Protein AF-A0A0B1SC19-F1 (afdb_monomer)

Mean predicted aligned error: 11.58 Å

Radius of gyration: 17.7 Å; Cα contacts (8 Å, |Δi|>4): 194; chains: 1; bounding box: 35×40×44 Å

InterPro domains:
  IPR008166 Glycosyltran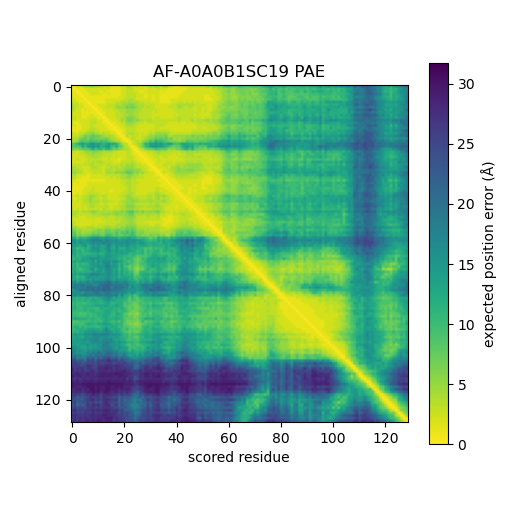sferase family 92 [PF01697] (68-114)

Structure (mmCIF, N/CA/C/O backbone):
data_AF-A0A0B1SC19-F1
#
_entry.id   AF-A0A0B1SC19-F1
#
loop_
_atom_site.group_PDB
_atom_site.id
_atom_site.type_symbol
_atom_site.label_atom_id
_atom_site.label_alt_id
_atom_site.label_comp_id
_atom_site.label_asym_id
_atom_site.label_entity_id
_atom_site.label_seq_id
_atom_site.pdbx_PDB_ins_code
_atom_site.Cartn_x
_atom_site.Cartn_y
_atom_site.Cartn_z
_atom_site.occupancy
_atom_site.B_iso_or_equiv
_atom_site.auth_seq_id
_atom_site.auth_comp_id
_atom_site.auth_asym_id
_atom_site.auth_atom_id
_atom_site.pdbx_PDB_model_num
ATOM 1 N N . MET A 1 1 ? -7.913 -0.511 -13.516 1.00 88.88 1 MET A N 1
ATOM 2 C CA . MET A 1 1 ? -6.787 -0.784 -12.599 1.00 88.88 1 MET A CA 1
ATOM 3 C C . MET A 1 1 ? -5.860 -1.775 -13.267 1.00 88.88 1 MET A C 1
ATOM 5 O O . MET A 1 1 ? -6.342 -2.759 -13.823 1.00 88.88 1 MET A O 1
ATOM 9 N N . PHE A 1 2 ? -4.560 -1.514 -13.226 1.00 93.38 2 PHE A N 1
ATOM 10 C CA . PHE A 1 2 ? -3.542 -2.332 -13.873 1.00 93.38 2 PHE A CA 1
ATOM 11 C C . PHE A 1 2 ? -2.406 -2.620 -12.898 1.00 93.38 2 PHE A C 1
ATOM 13 O O . PHE A 1 2 ? -1.893 -1.709 -12.251 1.00 93.38 2 PHE A O 1
ATOM 20 N N . CYS A 1 3 ? -2.009 -3.885 -12.810 1.00 94.06 3 CYS A N 1
ATOM 21 C CA . CYS A 1 3 ? -0.828 -4.312 -12.076 1.00 94.06 3 CYS A CA 1
ATOM 22 C C . CYS A 1 3 ? 0.410 -4.094 -12.952 1.00 94.06 3 CYS A C 1
ATOM 24 O O . CYS A 1 3 ? 0.487 -4.591 -14.082 1.00 94.06 3 CYS A O 1
ATOM 26 N N . ARG A 1 4 ? 1.387 -3.366 -12.415 1.00 94.88 4 ARG A N 1
ATOM 27 C CA . ARG A 1 4 ? 2.685 -3.090 -13.038 1.00 94.88 4 ARG A CA 1
ATOM 28 C C . ARG A 1 4 ? 3.748 -3.870 -12.279 1.00 94.88 4 ARG A C 1
ATOM 30 O O . ARG A 1 4 ? 3.801 -3.808 -11.053 1.00 94.88 4 ARG A O 1
ATOM 37 N N . TYR A 1 5 ? 4.575 -4.615 -12.999 1.00 95.25 5 TYR A N 1
ATOM 38 C CA . TYR A 1 5 ? 5.614 -5.464 -12.414 1.00 95.25 5 TYR A CA 1
ATOM 39 C C . TYR A 1 5 ? 6.976 -4.909 -12.775 1.00 95.25 5 TYR A C 1
ATOM 41 O O . TYR A 1 5 ? 7.204 -4.570 -13.933 1.00 95.25 5 TYR A O 1
ATOM 49 N N . ILE A 1 6 ? 7.869 -4.829 -11.799 1.00 95.56 6 ILE A N 1
ATOM 50 C CA . ILE A 1 6 ? 9.154 -4.152 -11.936 1.00 95.56 6 ILE A CA 1
ATOM 51 C C . ILE A 1 6 ? 10.259 -5.089 -11.435 1.00 95.56 6 ILE A C 1
ATOM 53 O O . ILE A 1 6 ? 10.106 -5.759 -10.407 1.00 95.56 6 ILE A O 1
ATOM 57 N N . ASP A 1 7 ? 11.352 -5.169 -12.188 1.00 94.31 7 ASP A N 1
ATOM 58 C CA . ASP A 1 7 ? 12.518 -5.986 -11.847 1.00 94.31 7 ASP A CA 1
ATOM 59 C C . ASP A 1 7 ? 13.459 -5.286 -10.845 1.00 94.31 7 ASP A C 1
ATOM 61 O O . ASP A 1 7 ? 13.234 -4.156 -10.410 1.00 94.31 7 ASP A O 1
ATOM 65 N N . GLU A 1 8 ? 14.548 -5.956 -10.466 1.00 94.00 8 GLU A N 1
ATOM 66 C CA . GLU A 1 8 ? 15.568 -5.401 -9.557 1.00 94.00 8 GLU A CA 1
ATOM 67 C C . GLU A 1 8 ? 16.259 -4.145 -10.105 1.00 94.00 8 GLU A C 1
ATOM 69 O O . GLU A 1 8 ? 16.751 -3.313 -9.341 1.00 94.00 8 GLU A O 1
ATOM 74 N N . LYS A 1 9 ? 16.277 -3.979 -11.431 1.00 94.69 9 LYS A N 1
ATOM 75 C CA . LYS A 1 9 ? 16.878 -2.837 -12.127 1.00 94.69 9 LYS A CA 1
ATOM 76 C C . LYS A 1 9 ? 15.884 -1.688 -12.309 1.00 94.69 9 LYS A C 1
ATOM 78 O O . LYS A 1 9 ? 16.181 -0.753 -13.048 1.00 94.69 9 LYS A O 1
ATOM 83 N N . HIS A 1 10 ? 14.734 -1.744 -11.631 1.00 90.94 10 HIS A N 1
ATOM 84 C CA . HIS A 1 10 ? 13.652 -0.763 -11.723 1.00 90.94 10 HIS A CA 1
ATOM 85 C C . HIS A 1 10 ? 13.074 -0.626 -13.140 1.00 90.94 10 HIS A C 1
ATOM 87 O O . HIS A 1 10 ? 12.552 0.425 -13.512 1.00 90.94 10 HIS A O 1
ATOM 93 N N . LYS A 1 11 ? 13.141 -1.697 -13.938 1.00 94.00 11 LYS A N 1
ATOM 94 C CA . LYS A 1 11 ? 12.562 -1.751 -15.278 1.00 94.00 11 LYS A CA 1
ATOM 95 C C . LYS A 1 11 ? 11.248 -2.520 -15.257 1.00 94.00 11 LYS A C 1
ATOM 97 O O . LYS A 1 11 ? 11.130 -3.572 -14.629 1.00 94.00 11 LYS A O 1
ATOM 102 N N . GLU A 1 12 ? 10.260 -2.011 -15.985 1.00 93.19 12 GLU A N 1
ATOM 103 C CA . GLU A 1 12 ? 8.988 -2.707 -16.141 1.00 93.19 12 GLU A CA 1
ATOM 104 C C . GLU A 1 12 ? 9.131 -4.023 -16.910 1.00 93.19 12 GLU A C 1
ATOM 106 O O . GLU A 1 12 ? 9.789 -4.120 -17.952 1.00 93.19 12 GLU A O 1
ATOM 111 N N . ILE A 1 13 ? 8.466 -5.045 -16.383 1.00 93.94 13 ILE A N 1
ATOM 112 C CA . ILE A 1 13 ? 8.442 -6.393 -16.929 1.00 93.94 13 ILE A CA 1
ATOM 113 C C . ILE A 1 13 ? 7.189 -6.539 -17.789 1.00 93.94 13 ILE A C 1
ATOM 115 O O . ILE A 1 13 ? 6.111 -6.882 -17.303 1.00 93.94 13 ILE A O 1
ATOM 119 N N . GLY A 1 14 ? 7.352 -6.350 -19.097 1.00 91.75 14 GLY A N 1
ATOM 120 C CA . GLY A 1 14 ? 6.275 -6.511 -20.076 1.00 91.75 14 GLY A CA 1
ATOM 121 C C . GLY A 1 14 ? 5.131 -5.500 -19.904 1.00 91.75 14 GLY A C 1
ATOM 122 O O . GLY A 1 14 ? 5.297 -4.501 -19.210 1.00 91.75 14 GLY A O 1
ATOM 123 N N . PRO A 1 15 ? 3.976 -5.738 -20.551 1.00 94.06 15 PRO A N 1
ATOM 124 C CA . PRO A 1 15 ? 2.873 -4.786 -20.530 1.00 94.06 15 PRO A CA 1
ATOM 125 C C . PRO A 1 15 ? 2.118 -4.782 -19.183 1.00 94.06 15 PRO A C 1
ATOM 127 O O . PRO A 1 15 ? 2.126 -5.799 -18.472 1.00 94.06 15 PRO A O 1
ATOM 130 N N . PRO A 1 16 ? 1.425 -3.672 -18.858 1.00 94.12 16 PRO A N 1
ATOM 131 C CA . PRO A 1 16 ? 0.482 -3.586 -17.743 1.00 94.12 16 PRO A CA 1
ATOM 132 C C . PRO A 1 16 ? -0.579 -4.691 -17.802 1.00 94.12 16 PRO A C 1
ATOM 134 O O . PRO A 1 16 ? -1.163 -4.942 -18.857 1.00 94.12 16 PRO A O 1
ATOM 137 N N . VAL A 1 17 ? -0.863 -5.335 -16.667 1.00 94.12 17 VAL A N 1
ATOM 138 C CA . VAL A 1 17 ? -1.839 -6.437 -16.597 1.00 94.12 17 VAL A CA 1
ATOM 139 C C . VAL A 1 17 ? -3.156 -5.923 -16.014 1.00 94.12 17 VAL A C 1
ATOM 141 O O . VAL A 1 17 ? -3.134 -5.386 -14.904 1.00 94.12 17 VAL A O 1
ATOM 144 N N . PRO A 1 18 ? -4.301 -6.070 -16.705 1.00 93.19 18 PRO A N 1
ATOM 145 C CA . PRO A 1 18 ? -5.587 -5.654 -16.158 1.00 93.19 18 PRO A CA 1
ATOM 146 C C . PRO A 1 18 ? -5.923 -6.470 -14.905 1.00 93.19 18 PRO A C 1
ATOM 148 O O . PRO A 1 18 ? -5.704 -7.680 -14.860 1.00 93.19 18 PRO A O 1
ATOM 151 N N . SER A 1 19 ? -6.456 -5.801 -13.886 1.00 89.81 19 SER A N 1
ATOM 152 C CA . SER A 1 19 ? -6.847 -6.423 -12.620 1.00 89.81 19 SER A CA 1
ATOM 153 C C . SER A 1 19 ? -8.265 -6.031 -12.224 1.00 89.81 19 SER A C 1
ATOM 155 O O . SER A 1 19 ? -8.793 -5.003 -12.657 1.00 89.81 19 SER A O 1
ATOM 157 N N . VAL A 1 20 ? -8.872 -6.872 -11.390 1.00 84.56 20 VAL A N 1
ATOM 158 C CA . VAL A 1 20 ? -10.202 -6.671 -10.824 1.00 84.56 20 VAL A CA 1
ATOM 159 C C . VAL A 1 20 ? -10.059 -6.037 -9.444 1.00 84.56 20 VAL A C 1
ATOM 161 O O . VAL A 1 20 ? -9.248 -6.479 -8.626 1.00 84.56 20 VAL A O 1
ATOM 164 N N . MET A 1 21 ? -10.857 -4.998 -9.199 1.00 79.38 21 MET A N 1
ATOM 165 C CA . MET A 1 21 ? -11.021 -4.411 -7.874 1.00 79.38 21 MET A CA 1
ATOM 166 C C . MET A 1 21 ? -12.270 -5.010 -7.228 1.00 79.38 21 MET A C 1
ATOM 168 O O . MET A 1 21 ? -13.371 -4.728 -7.697 1.00 79.38 21 MET A O 1
ATOM 172 N N . PHE A 1 22 ? -12.108 -5.841 -6.199 1.00 71.69 22 PHE A N 1
ATOM 173 C CA . PHE A 1 22 ? -13.233 -6.416 -5.454 1.00 71.69 22 PHE A CA 1
ATOM 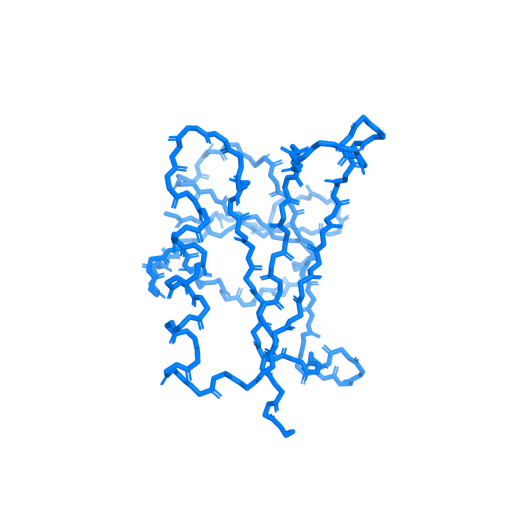174 C C . PHE A 1 22 ? -12.766 -7.127 -4.175 1.00 71.69 22 PHE A C 1
ATOM 176 O O . PHE A 1 22 ? -11.906 -7.985 -4.307 1.00 71.69 22 PHE A O 1
ATOM 183 N N . PRO A 1 23 ? -13.361 -6.905 -2.987 1.00 65.56 23 PRO A N 1
ATOM 184 C CA . PRO A 1 23 ? -14.300 -5.832 -2.657 1.00 65.56 23 PRO A CA 1
ATOM 185 C C . PRO A 1 23 ? -13.628 -4.459 -2.798 1.00 65.56 23 PRO A C 1
ATOM 187 O O . PRO A 1 23 ? -12.410 -4.376 -2.969 1.00 65.56 23 PRO A O 1
ATOM 190 N N . GLU A 1 24 ? -14.425 -3.392 -2.829 1.00 68.94 24 GLU A N 1
ATOM 191 C CA . GLU A 1 24 ? -13.969 -2.010 -3.035 1.00 68.94 24 GLU A CA 1
ATOM 192 C C . GLU A 1 24 ? -12.660 -1.731 -2.264 1.00 68.94 24 GLU A C 1
ATOM 194 O O . GLU A 1 24 ? -12.563 -2.000 -1.071 1.00 68.94 24 GLU A O 1
ATOM 199 N N . ALA A 1 25 ? -11.636 -1.236 -2.973 1.00 71.12 25 ALA A N 1
ATOM 200 C CA . ALA A 1 25 ? -10.260 -1.007 -2.498 1.00 71.12 25 ALA A CA 1
ATOM 201 C C . ALA A 1 25 ? -9.293 -2.214 -2.388 1.00 71.12 25 ALA A C 1
ATOM 203 O O . ALA A 1 25 ? -8.133 -2.003 -2.030 1.00 71.12 25 ALA A O 1
ATOM 204 N N . ILE A 1 26 ? -9.674 -3.438 -2.780 1.00 75.62 26 ILE A N 1
ATOM 205 C CA . ILE A 1 26 ? -8.737 -4.578 -2.910 1.00 75.62 26 ILE A CA 1
ATOM 206 C C . ILE A 1 26 ? -8.466 -4.882 -4.384 1.00 75.62 26 ILE A C 1
ATOM 208 O O . ILE A 1 26 ? -9.395 -5.017 -5.173 1.00 75.62 26 ILE A O 1
ATOM 212 N N . ILE A 1 27 ? -7.189 -5.007 -4.761 1.00 84.50 27 ILE A N 1
ATOM 213 C CA . ILE A 1 27 ? -6.753 -5.248 -6.145 1.00 84.50 27 ILE A CA 1
ATOM 214 C C . ILE A 1 27 ? -5.973 -6.555 -6.203 1.00 84.50 27 ILE A C 1
ATOM 216 O O . ILE A 1 27 ? -4.944 -6.708 -5.543 1.00 84.50 27 ILE A O 1
ATOM 220 N N . TYR A 1 28 ? -6.455 -7.495 -7.012 1.00 84.75 28 TYR A N 1
ATOM 221 C CA . TYR A 1 28 ? -5.858 -8.822 -7.121 1.00 84.75 28 TYR A CA 1
ATOM 222 C C . TYR A 1 28 ? -4.838 -8.860 -8.258 1.00 84.75 28 TYR A C 1
ATOM 224 O O . TYR A 1 28 ? -5.190 -8.898 -9.439 1.00 84.75 28 TYR A O 1
ATOM 232 N N . CYS A 1 29 ? -3.558 -8.870 -7.897 1.00 88.19 29 CYS A N 1
ATOM 233 C CA . CYS A 1 29 ? -2.451 -9.061 -8.829 1.00 88.19 29 CYS A CA 1
ATOM 234 C C . CYS A 1 29 ? -1.878 -10.475 -8.684 1.00 88.19 29 CYS A C 1
ATOM 236 O O . CYS A 1 29 ? -1.528 -10.904 -7.584 1.00 88.19 29 CYS A O 1
ATOM 238 N N . CYS A 1 30 ? -1.726 -11.203 -9.790 1.00 87.75 30 CYS A N 1
ATOM 239 C CA . CYS A 1 30 ? -1.053 -12.500 -9.765 1.00 87.75 30 CYS A CA 1
ATOM 240 C C . CYS A 1 30 ? 0.445 -12.338 -9.458 1.00 87.75 30 CYS A C 1
ATOM 242 O O . CYS A 1 30 ? 1.061 -11.327 -9.799 1.00 87.75 30 CYS A O 1
ATOM 244 N N . SER A 1 31 ? 1.059 -13.358 -8.858 1.00 85.56 31 SER A N 1
ATOM 245 C CA . SER A 1 31 ? 2.518 -13.404 -8.719 1.00 85.56 31 SER A CA 1
ATOM 246 C C . SER A 1 31 ? 3.177 -13.557 -10.094 1.00 85.56 31 SER A C 1
ATOM 248 O O . SER A 1 31 ? 2.710 -14.336 -10.928 1.00 85.56 31 SER A O 1
ATOM 250 N N . ARG A 1 32 ? 4.275 -12.831 -10.332 1.00 88.44 32 ARG A N 1
ATOM 251 C CA . ARG A 1 32 ? 5.026 -12.867 -11.591 1.00 88.44 32 ARG A CA 1
ATOM 252 C C . ARG A 1 32 ? 6.493 -13.163 -11.314 1.00 88.44 32 ARG A C 1
ATOM 254 O O . ARG A 1 32 ? 7.103 -12.540 -10.450 1.00 88.44 32 ARG A O 1
ATOM 261 N N . LYS A 1 33 ? 7.066 -14.116 -12.056 1.00 88.25 33 LYS A N 1
ATOM 262 C CA . LYS A 1 33 ? 8.495 -14.448 -11.952 1.00 88.25 33 LYS A CA 1
ATOM 263 C C . LYS A 1 33 ? 9.341 -13.207 -12.256 1.00 88.25 33 LYS A C 1
ATOM 265 O O . LYS A 1 33 ? 9.009 -12.456 -13.170 1.00 88.25 33 LYS A O 1
ATOM 270 N N . ASN A 1 34 ? 10.428 -13.038 -11.507 1.00 89.69 34 ASN A N 1
ATOM 271 C CA . ASN A 1 34 ? 11.401 -11.942 -11.617 1.00 89.69 34 ASN A CA 1
ATOM 272 C C . ASN A 1 34 ? 10.873 -10.544 -11.247 1.00 89.69 34 ASN A C 1
ATOM 274 O O . ASN A 1 34 ? 11.611 -9.573 -11.380 1.00 89.69 34 ASN A O 1
ATOM 278 N N . ALA A 1 35 ? 9.626 -10.426 -10.781 1.00 93.25 35 ALA A N 1
ATOM 279 C CA . ALA A 1 35 ? 9.123 -9.175 -10.234 1.00 93.25 35 ALA A CA 1
ATOM 280 C C . ALA A 1 35 ? 9.609 -9.016 -8.790 1.00 93.25 35 ALA A C 1
ATOM 282 O O . ALA A 1 35 ? 9.175 -9.750 -7.900 1.00 93.25 35 ALA A O 1
ATOM 283 N N . THR A 1 36 ? 10.490 -8.046 -8.567 1.00 93.19 36 THR A N 1
ATOM 284 C CA . THR A 1 36 ? 10.976 -7.681 -7.227 1.00 93.19 36 THR A CA 1
ATOM 285 C C . THR A 1 36 ? 10.117 -6.580 -6.624 1.00 93.19 36 THR A C 1
ATOM 287 O O . THR A 1 36 ? 9.966 -6.496 -5.404 1.00 93.19 36 THR A O 1
ATOM 290 N N . PHE A 1 37 ? 9.489 -5.774 -7.478 1.00 93.50 37 PHE A N 1
ATOM 291 C CA . PHE A 1 37 ? 8.586 -4.714 -7.078 1.00 93.50 37 PHE A CA 1
ATOM 292 C C . PHE A 1 37 ? 7.290 -4.734 -7.895 1.00 93.50 37 PHE A C 1
ATOM 294 O O . PHE A 1 37 ? 7.228 -5.285 -8.999 1.00 93.50 37 PHE A O 1
ATOM 301 N N . MET A 1 38 ? 6.240 -4.132 -7.341 1.00 93.94 38 MET A N 1
ATOM 302 C CA . MET A 1 38 ? 4.976 -3.913 -8.032 1.00 93.94 38 MET A CA 1
ATOM 303 C C . MET A 1 38 ? 4.439 -2.505 -7.806 1.00 93.94 38 MET A C 1
ATOM 305 O O . MET A 1 38 ? 4.736 -1.859 -6.801 1.00 93.94 38 MET A O 1
ATOM 309 N N . SER A 1 39 ? 3.599 -2.070 -8.734 1.00 93.06 39 SER A N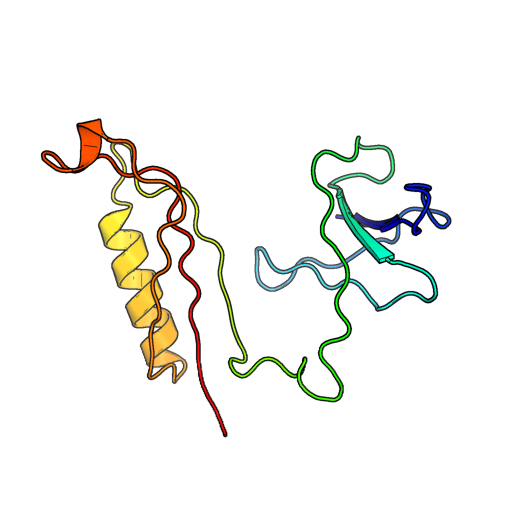 1
ATOM 310 C CA . SER A 1 39 ? 2.785 -0.867 -8.616 1.00 93.06 39 SER A CA 1
ATOM 311 C C . SER A 1 39 ? 1.392 -1.123 -9.188 1.00 93.06 39 SER A C 1
ATOM 313 O O . SER A 1 39 ? 1.162 -2.112 -9.890 1.00 93.06 39 SER A O 1
ATOM 315 N N . VAL A 1 40 ? 0.460 -0.227 -8.887 1.00 91.62 40 VAL A N 1
ATOM 316 C CA . VAL A 1 40 ? -0.904 -0.255 -9.404 1.00 91.62 40 VAL A CA 1
ATOM 317 C C . VAL A 1 40 ? -1.230 1.099 -10.015 1.00 91.62 40 VAL A C 1
ATOM 319 O O . VAL A 1 40 ? -1.080 2.130 -9.364 1.00 91.62 40 VAL A O 1
ATOM 322 N N . THR A 1 41 ? -1.746 1.086 -11.241 1.00 92.81 41 THR A N 1
ATOM 323 C CA . THR A 1 41 ? -2.184 2.289 -11.960 1.00 92.81 41 THR A CA 1
ATOM 324 C C . THR A 1 41 ? -3.661 2.212 -12.357 1.00 92.81 41 THR A C 1
ATOM 326 O O . THR A 1 41 ? -4.255 1.127 -12.379 1.00 92.81 41 THR A O 1
ATOM 329 N N . LYS A 1 42 ? -4.306 3.353 -12.650 1.00 90.75 42 LYS A N 1
ATOM 330 C CA . LYS A 1 42 ? -5.721 3.365 -13.073 1.00 90.75 42 LYS A CA 1
ATOM 331 C C . LYS A 1 42 ? -5.852 2.921 -14.530 1.00 90.75 42 LYS A C 1
ATOM 333 O O . LYS A 1 42 ? -6.637 2.004 -14.799 1.00 90.75 42 LYS A O 1
ATOM 338 N N . GLY A 1 43 ? -5.049 3.520 -15.406 1.00 91.88 43 GLY A N 1
ATOM 339 C CA . GLY A 1 43 ? -4.845 3.188 -16.814 1.00 91.88 43 GLY A CA 1
ATOM 340 C C . GLY A 1 43 ? -3.515 2.463 -17.086 1.00 91.88 43 GLY A C 1
ATOM 341 O O . GLY A 1 43 ? -2.654 2.387 -16.202 1.00 91.88 43 GLY A O 1
ATOM 342 N N . PRO A 1 44 ? -3.343 1.903 -18.296 1.00 92.25 44 PRO A N 1
ATOM 343 C CA . PRO A 1 44 ? -2.128 1.186 -18.684 1.00 92.25 44 PRO A CA 1
ATOM 344 C C . PRO A 1 44 ? -0.930 2.124 -18.899 1.00 92.25 44 PRO A C 1
ATOM 346 O O . PRO A 1 44 ? 0.190 1.736 -18.590 1.00 92.25 44 PRO A O 1
ATOM 349 N N . ASP A 1 45 ? -1.162 3.360 -19.340 1.00 93.31 45 ASP A N 1
ATOM 350 C CA . ASP A 1 45 ? -0.103 4.332 -19.660 1.00 93.31 45 ASP A CA 1
ATOM 351 C C . ASP A 1 45 ? 0.092 5.397 -18.570 1.00 93.31 45 ASP A C 1
ATOM 353 O O . ASP A 1 45 ? 0.918 6.298 -18.701 1.00 93.31 45 ASP A O 1
ATOM 357 N N . ASP A 1 46 ? -0.659 5.291 -17.474 1.00 94.31 46 ASP A N 1
ATOM 358 C CA . ASP A 1 46 ? -0.533 6.199 -16.339 1.00 94.31 46 ASP A CA 1
ATOM 359 C C . ASP A 1 46 ? 0.864 6.091 -15.699 1.00 94.31 46 ASP A C 1
ATOM 361 O O . ASP A 1 46 ? 1.434 4.989 -15.632 1.00 94.31 46 ASP A O 1
ATOM 365 N N . PRO A 1 47 ? 1.404 7.208 -15.172 1.00 92.88 47 PRO A N 1
ATOM 366 C CA . PRO A 1 47 ? 2.701 7.217 -14.513 1.00 92.88 47 PRO A CA 1
ATOM 367 C C . PRO A 1 47 ? 2.681 6.402 -13.213 1.00 92.88 47 PRO A C 1
ATOM 369 O O . PRO A 1 47 ? 1.717 6.423 -12.444 1.00 92.88 47 PRO A O 1
ATOM 372 N N . ILE A 1 48 ? 3.791 5.717 -12.942 1.00 91.38 48 ILE A N 1
ATOM 373 C CA . ILE A 1 48 ? 4.016 4.989 -11.691 1.00 91.38 48 ILE A CA 1
ATOM 374 C C . ILE A 1 48 ? 4.452 5.989 -10.616 1.00 91.38 48 ILE A C 1
ATOM 376 O O . ILE A 1 48 ? 5.514 6.595 -10.728 1.00 91.38 48 ILE A O 1
ATOM 380 N N . VAL A 1 49 ? 3.628 6.157 -9.579 1.00 86.56 49 VAL A N 1
ATOM 381 C CA . VAL A 1 49 ? 3.893 7.093 -8.469 1.00 86.56 49 VAL A CA 1
ATOM 382 C C . VAL A 1 49 ? 4.512 6.383 -7.265 1.00 86.56 49 VAL A C 1
ATOM 384 O O . VAL A 1 49 ? 5.442 6.892 -6.655 1.00 86.56 49 VAL A O 1
ATOM 387 N N . GLU A 1 50 ? 4.010 5.193 -6.940 1.00 85.75 50 GLU A N 1
ATOM 388 C CA . GLU A 1 50 ? 4.394 4.425 -5.753 1.00 85.75 50 GLU A CA 1
ATOM 389 C C . GLU A 1 50 ? 4.796 3.010 -6.160 1.00 85.75 50 GLU A C 1
ATOM 391 O O . GLU A 1 50 ? 4.137 2.385 -6.996 1.00 85.75 50 GLU A O 1
ATOM 396 N N . ILE A 1 51 ? 5.863 2.489 -5.559 1.00 88.50 51 ILE A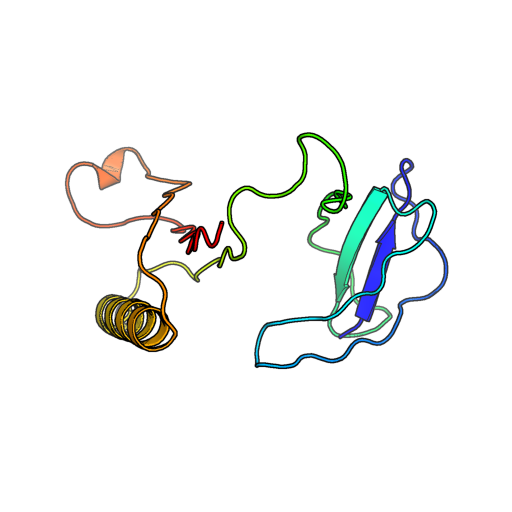 N 1
ATOM 397 C CA . ILE A 1 51 ? 6.389 1.152 -5.839 1.00 88.50 51 ILE A CA 1
ATOM 398 C C . ILE A 1 51 ? 6.535 0.402 -4.516 1.00 88.50 51 ILE A C 1
ATOM 400 O O . ILE A 1 51 ? 7.169 0.881 -3.579 1.00 88.50 51 ILE A O 1
ATOM 404 N N . ALA A 1 52 ? 5.972 -0.802 -4.445 1.00 88.00 52 ALA A N 1
ATOM 405 C CA . ALA A 1 52 ? 6.060 -1.674 -3.281 1.00 88.00 52 ALA A CA 1
ATOM 406 C C . ALA A 1 52 ? 6.923 -2.901 -3.589 1.00 88.00 52 ALA A C 1
ATOM 408 O O . ALA A 1 52 ? 6.797 -3.516 -4.648 1.00 88.00 52 ALA A O 1
ATOM 409 N N . LYS A 1 53 ? 7.786 -3.296 -2.647 1.00 88.56 53 LYS A N 1
ATOM 410 C CA . LYS A 1 53 ? 8.563 -4.537 -2.760 1.00 88.56 53 LYS A CA 1
ATOM 411 C C . LYS A 1 53 ? 7.633 -5.747 -2.670 1.00 88.56 53 LYS A C 1
ATOM 413 O O . LYS A 1 53 ? 6.836 -5.850 -1.738 1.00 88.56 53 LYS A O 1
ATOM 418 N N . VAL A 1 54 ? 7.762 -6.676 -3.612 1.00 86.62 54 VAL A N 1
ATOM 419 C CA . VAL A 1 54 ? 7.032 -7.946 -3.590 1.00 86.62 54 VAL A CA 1
ATOM 420 C C . VAL A 1 54 ? 7.724 -8.879 -2.605 1.00 86.62 54 VAL A C 1
ATOM 422 O O . VAL A 1 54 ? 8.922 -9.136 -2.704 1.00 86.62 54 VAL A O 1
ATOM 425 N N . LEU A 1 55 ? 6.963 -9.382 -1.638 1.00 80.56 55 LEU A N 1
ATOM 426 C CA . LEU A 1 55 ? 7.431 -10.349 -0.652 1.00 80.56 55 LEU A CA 1
ATOM 427 C C . LEU A 1 55 ? 6.709 -11.675 -0.897 1.00 80.56 55 LEU A C 1
ATOM 429 O O . LEU A 1 55 ? 5.478 -11.699 -0.94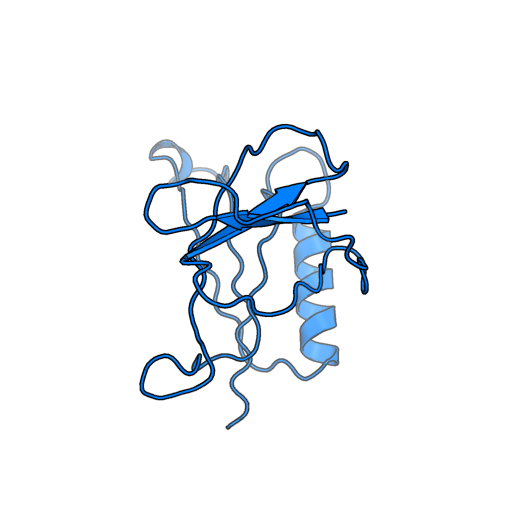6 1.00 80.56 55 LEU A O 1
ATOM 433 N N . ASP A 1 56 ? 7.452 -12.775 -1.039 1.00 77.81 56 ASP A N 1
ATOM 434 C CA . ASP A 1 56 ? 6.837 -14.105 -1.049 1.00 77.81 56 ASP A CA 1
ATOM 435 C C . ASP A 1 56 ? 6.515 -14.522 0.388 1.00 77.81 56 ASP A C 1
ATOM 437 O O . ASP A 1 56 ? 7.386 -14.907 1.162 1.00 77.81 56 ASP A O 1
ATOM 441 N N . ARG A 1 57 ? 5.236 -14.405 0.739 1.00 73.81 57 ARG A N 1
ATOM 442 C CA . ARG A 1 57 ? 4.695 -14.660 2.080 1.00 73.81 57 ARG A CA 1
ATOM 443 C C . ARG A 1 57 ? 4.255 -16.113 2.300 1.00 73.81 57 ARG A C 1
ATOM 445 O O . ARG A 1 57 ? 3.558 -16.398 3.266 1.00 73.81 57 ARG A O 1
ATOM 452 N N . ARG A 1 58 ? 4.597 -17.037 1.393 1.00 74.50 58 ARG A N 1
ATOM 453 C CA . ARG A 1 58 ? 4.080 -18.421 1.412 1.00 74.50 58 ARG A CA 1
ATOM 454 C C . ARG A 1 58 ? 4.978 -19.435 2.123 1.00 74.50 58 ARG A C 1
ATOM 456 O O . ARG A 1 58 ? 4.547 -20.572 2.291 1.00 74.50 58 ARG A O 1
ATOM 463 N N . ARG A 1 59 ? 6.233 -19.104 2.461 1.00 69.38 59 ARG A N 1
ATOM 464 C CA . ARG A 1 59 ? 7.198 -20.075 3.015 1.00 69.38 59 ARG A CA 1
ATOM 465 C C . ARG A 1 59 ? 8.175 -19.451 4.012 1.00 69.38 59 ARG A C 1
ATOM 467 O O . ARG A 1 59 ? 8.642 -18.335 3.806 1.00 69.38 59 ARG A O 1
ATOM 474 N N . GLY A 1 60 ? 8.544 -20.246 5.018 1.00 71.50 60 GLY A N 1
ATOM 475 C CA . GLY A 1 60 ? 9.563 -19.915 6.018 1.00 71.50 60 GLY A CA 1
ATOM 476 C C . GLY A 1 60 ? 9.109 -18.845 7.010 1.00 71.50 60 GLY A C 1
ATOM 477 O O . GLY A 1 60 ? 7.915 -18.644 7.216 1.00 71.50 60 GLY A O 1
ATOM 478 N N . ASP A 1 61 ? 10.070 -18.119 7.574 1.00 68.19 61 ASP A N 1
ATOM 479 C CA . ASP A 1 61 ? 9.845 -17.088 8.603 1.00 68.19 61 ASP A CA 1
ATOM 480 C C . ASP A 1 61 ? 9.102 -15.837 8.084 1.00 68.19 61 ASP A C 1
ATOM 482 O O . ASP A 1 61 ? 8.802 -14.917 8.841 1.00 68.19 61 ASP A O 1
ATOM 486 N N . LEU A 1 62 ? 8.814 -15.783 6.777 1.00 66.69 62 LEU A N 1
ATOM 487 C CA . LEU A 1 62 ? 8.075 -14.707 6.108 1.00 66.69 62 LEU A CA 1
ATOM 488 C C . LEU A 1 62 ? 6.571 -14.985 5.996 1.00 66.69 62 LEU A C 1
ATOM 490 O O . LEU A 1 62 ? 5.845 -14.141 5.457 1.00 66.69 62 LEU A O 1
ATOM 494 N N . VAL A 1 63 ? 6.097 -16.146 6.472 1.00 70.19 63 VAL A N 1
ATOM 495 C CA . VAL A 1 63 ? 4.660 -16.384 6.636 1.00 70.19 63 VAL A CA 1
ATOM 496 C C . VAL A 1 63 ? 4.141 -15.340 7.623 1.00 70.19 63 VAL A C 1
ATOM 498 O O . VAL A 1 63 ? 4.626 -15.268 8.755 1.00 70.19 63 VAL A O 1
ATOM 501 N N . PRO A 1 64 ? 3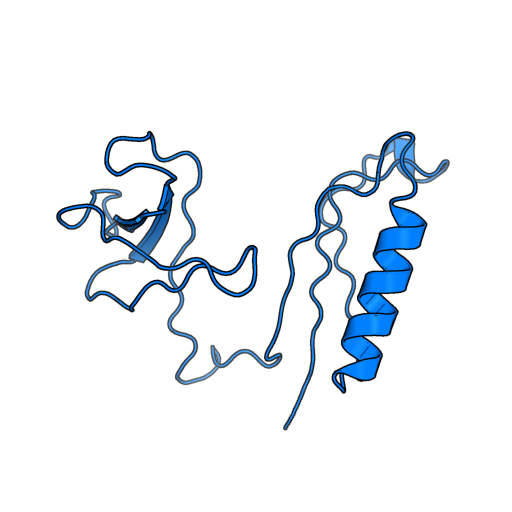.216 -14.465 7.200 1.00 66.75 64 PRO A N 1
ATOM 502 C CA . PRO A 1 64 ? 2.763 -13.392 8.052 1.00 66.75 64 PRO A CA 1
ATOM 503 C C . PRO A 1 64 ? 2.038 -14.014 9.241 1.00 66.75 64 PRO A C 1
ATOM 505 O O . PRO A 1 64 ? 1.078 -14.757 9.069 1.00 66.75 64 PRO A O 1
ATOM 508 N N . ARG A 1 65 ? 2.494 -13.679 10.454 1.00 65.94 65 ARG A N 1
ATOM 509 C CA . ARG A 1 65 ? 1.845 -14.083 11.714 1.00 65.94 65 ARG A CA 1
ATOM 510 C C . ARG A 1 65 ? 0.372 -13.659 11.774 1.00 65.94 65 ARG A C 1
ATOM 512 O O . ARG A 1 65 ? -0.397 -14.186 12.564 1.00 65.94 65 ARG A O 1
ATOM 519 N N . TYR A 1 66 ? 0.013 -12.671 10.961 1.00 69.50 66 TYR A N 1
ATOM 520 C CA . TYR A 1 66 ? -1.272 -12.006 10.954 1.00 69.50 66 TYR A CA 1
ATOM 521 C C . TYR A 1 66 ? -1.846 -12.028 9.544 1.00 69.50 66 TYR A C 1
ATOM 523 O O . TYR A 1 66 ? -1.159 -11.672 8.583 1.00 69.50 66 TYR A O 1
ATOM 531 N N . PHE A 1 67 ? -3.097 -12.458 9.420 1.00 66.31 67 PHE A N 1
ATOM 532 C CA . PHE A 1 67 ? -3.710 -12.729 8.120 1.00 66.31 67 PHE A CA 1
ATOM 533 C C . PHE A 1 67 ? -4.121 -11.453 7.370 1.00 66.31 67 PHE A C 1
ATOM 535 O O . PHE A 1 67 ? -4.104 -11.412 6.139 1.00 66.31 67 PHE A O 1
ATOM 542 N N . LEU A 1 68 ? -4.456 -10.398 8.112 1.00 68.94 68 LEU A N 1
ATOM 543 C CA . LEU A 1 68 ? -4.937 -9.132 7.574 1.00 68.94 68 LEU A CA 1
ATOM 544 C C . LEU A 1 68 ? -4.002 -7.981 7.969 1.00 68.94 68 LEU A C 1
ATOM 546 O O . LEU A 1 68 ? -3.243 -8.064 8.932 1.00 68.94 68 LEU A O 1
ATOM 550 N N . SER A 1 69 ? -4.032 -6.914 7.172 1.00 69.25 69 SER A N 1
ATOM 551 C CA . SER A 1 69 ? -3.506 -5.591 7.510 1.00 69.25 69 SER A CA 1
ATOM 552 C C . SER A 1 69 ? -4.216 -4.564 6.635 1.00 69.25 69 SER A C 1
ATOM 554 O O . SER A 1 69 ? -4.234 -4.741 5.415 1.00 69.25 69 SER A O 1
ATOM 556 N N . HIS A 1 70 ? -4.764 -3.495 7.211 1.00 69.75 70 HIS A N 1
ATOM 557 C CA . HIS A 1 70 ? -5.408 -2.422 6.448 1.00 69.75 70 HIS A CA 1
ATOM 558 C C . HIS A 1 70 ? -4.578 -1.131 6.531 1.00 69.75 70 HIS A C 1
ATOM 560 O O . HIS A 1 70 ? -3.830 -0.909 7.477 1.00 69.75 70 HIS A O 1
ATOM 566 N N . CYS A 1 71 ? -4.670 -0.264 5.525 1.00 66.44 71 CYS A N 1
ATOM 567 C CA . CYS A 1 71 ? -4.098 1.082 5.587 1.00 66.44 71 CYS A CA 1
ATOM 568 C C . CYS A 1 71 ? -5.239 2.086 5.520 1.00 66.44 71 CYS A C 1
ATOM 570 O O . CYS A 1 71 ? -5.928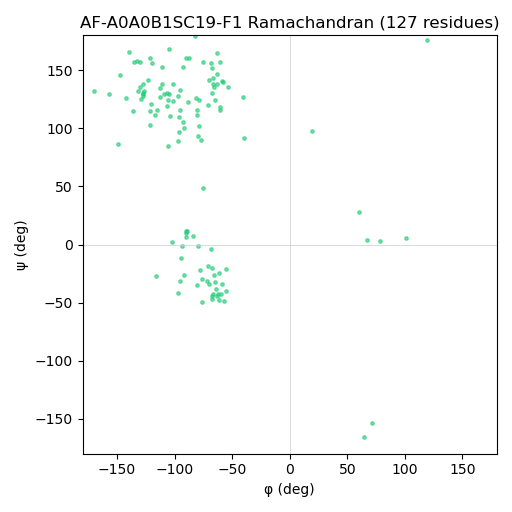 2.139 4.507 1.00 66.44 71 CYS A O 1
ATOM 572 N N . LEU A 1 72 ? -5.456 2.867 6.578 1.00 70.56 72 LEU A N 1
ATOM 573 C CA . LEU A 1 72 ? -6.532 3.853 6.583 1.00 70.56 72 LEU A CA 1
ATOM 574 C C . LEU A 1 72 ? -6.051 5.219 6.110 1.00 70.56 72 LEU A C 1
ATOM 576 O O . LEU A 1 72 ? -4.884 5.596 6.242 1.00 70.56 72 LEU A O 1
ATOM 580 N N . ALA A 1 73 ? -6.999 5.971 5.556 1.00 66.25 73 ALA A N 1
ATOM 581 C CA . ALA A 1 73 ? -6.807 7.376 5.265 1.00 66.25 73 ALA A CA 1
ATOM 582 C C . ALA A 1 73 ? -6.517 8.161 6.562 1.00 66.25 73 ALA A C 1
ATOM 584 O O . ALA A 1 73 ? -6.898 7.737 7.657 1.00 66.25 73 ALA A O 1
ATOM 585 N N . PRO A 1 74 ? -5.871 9.334 6.464 1.00 63.66 74 PRO A N 1
ATOM 586 C CA . PRO A 1 74 ? -5.628 10.165 7.633 1.00 63.66 74 PRO A CA 1
ATOM 587 C C . PRO A 1 74 ? -6.925 10.566 8.354 1.00 63.66 74 PRO A C 1
ATOM 589 O O . PRO A 1 74 ? -7.910 10.945 7.711 1.00 63.66 74 PRO A O 1
ATOM 592 N N . ILE A 1 75 ? -6.892 10.552 9.691 1.00 68.44 75 ILE A N 1
ATOM 593 C CA . ILE A 1 75 ? -8.070 10.732 10.563 1.00 68.44 75 ILE A CA 1
ATOM 594 C C . ILE A 1 75 ? -8.329 12.211 10.930 1.00 68.44 75 ILE A C 1
ATOM 596 O O . ILE A 1 75 ? -9.164 12.510 11.776 1.00 68.44 75 ILE A O 1
ATOM 600 N N . TYR A 1 76 ? -7.640 13.160 10.288 1.00 62.00 76 TYR A N 1
ATOM 601 C CA . TYR A 1 76 ? -7.829 14.603 10.496 1.00 62.00 76 TYR A CA 1
ATOM 602 C C . TYR A 1 76 ? -8.884 15.210 9.556 1.00 62.00 76 TYR A C 1
ATOM 604 O O . TYR A 1 76 ? -9.169 14.667 8.484 1.00 62.00 76 TYR A O 1
ATOM 612 N N . GLY A 1 77 ? -9.407 16.383 9.918 1.00 63.91 77 GLY A N 1
ATOM 613 C CA . GLY A 1 77 ? -10.387 17.148 9.138 1.00 63.91 77 GLY A CA 1
ATOM 614 C C . GLY A 1 77 ? -11.704 17.353 9.888 1.00 63.91 77 GLY A C 1
ATOM 615 O O . GLY A 1 77 ? -11.884 16.843 10.987 1.00 63.91 77 GLY A O 1
ATOM 616 N N . ASN A 1 78 ? -12.630 18.102 9.287 1.00 67.56 78 ASN A N 1
ATOM 617 C CA . ASN A 1 78 ? -13.916 18.459 9.909 1.00 67.56 78 ASN A CA 1
ATOM 618 C C . ASN A 1 78 ? -15.005 17.373 9.751 1.00 67.56 78 ASN A C 1
ATOM 620 O O . ASN A 1 78 ? -16.175 17.593 10.052 1.00 67.56 78 ASN A O 1
ATOM 624 N N . GLU A 1 79 ? -14.627 16.208 9.227 1.00 73.12 79 GLU A N 1
ATOM 625 C CA . GLU A 1 79 ? -15.505 15.062 9.001 1.00 73.12 79 GLU A CA 1
ATOM 626 C C . GLU A 1 79 ? -15.584 14.163 10.242 1.00 73.12 79 GLU A C 1
ATOM 628 O O . GLU A 1 79 ? -14.688 14.146 11.087 1.00 73.12 79 GLU A O 1
ATOM 633 N N . ARG A 1 80 ? -16.627 13.325 10.324 1.00 76.69 80 ARG A N 1
ATOM 634 C CA . ARG A 1 80 ? -16.829 12.352 11.415 1.00 76.69 80 ARG A CA 1
ATOM 635 C C . ARG A 1 80 ? -15.908 11.123 11.291 1.00 76.69 80 ARG A C 1
ATOM 637 O O . ARG A 1 80 ? -16.360 9.988 11.399 1.00 76.69 80 ARG A O 1
ATOM 644 N N . LYS A 1 81 ? -14.607 11.328 11.072 1.00 73.81 81 LYS A N 1
ATOM 645 C CA . LYS A 1 81 ? -13.634 10.248 10.820 1.00 73.81 81 LYS A CA 1
ATOM 646 C C . LYS A 1 81 ? -13.432 9.310 12.004 1.00 73.81 81 LYS A C 1
ATOM 648 O O . LYS A 1 81 ? -13.242 8.118 11.800 1.00 73.81 81 LYS A O 1
ATOM 653 N N . TRP A 1 82 ? -13.539 9.825 13.227 1.00 76.75 82 TRP A N 1
ATOM 654 C CA . TRP A 1 82 ? -13.540 8.995 14.434 1.00 76.75 82 TRP A CA 1
ATOM 655 C C . TRP A 1 82 ? -14.746 8.057 14.498 1.00 76.75 82 TRP A C 1
ATOM 657 O O . TRP A 1 82 ? -14.589 6.910 14.895 1.00 76.75 82 TRP A O 1
ATOM 667 N N . LEU A 1 83 ? -15.925 8.515 14.063 1.00 82.31 83 LEU A N 1
ATOM 668 C CA . LEU A 1 83 ? -17.118 7.670 14.007 1.00 82.31 83 LEU A CA 1
ATOM 669 C C . LEU A 1 83 ? -16.955 6.572 12.949 1.00 82.31 83 LEU A C 1
ATOM 671 O O . LEU A 1 83 ? -17.142 5.406 13.267 1.00 82.31 83 LEU A O 1
ATOM 675 N N . MET A 1 84 ? -16.486 6.927 11.747 1.00 82.19 84 MET A N 1
ATOM 676 C CA . MET A 1 84 ? -16.178 5.946 10.694 1.00 82.19 84 MET A CA 1
ATOM 677 C C . MET A 1 84 ? -15.125 4.926 11.144 1.00 82.19 84 MET A C 1
ATOM 679 O O . MET A 1 84 ? -15.176 3.760 10.764 1.00 82.19 84 MET A O 1
ATOM 683 N N . LEU A 1 85 ? -14.163 5.350 11.968 1.00 79.56 85 LEU A N 1
ATOM 684 C CA . LEU A 1 85 ? -13.175 4.443 12.532 1.00 79.56 85 LEU A CA 1
ATOM 685 C C . LEU A 1 85 ? -13.800 3.447 13.520 1.00 79.56 85 LEU A C 1
ATOM 687 O O . LEU A 1 85 ? -13.466 2.264 13.483 1.00 79.56 85 LEU A O 1
ATOM 691 N N . VAL A 1 86 ? -14.685 3.914 14.404 1.00 84.31 86 VAL A N 1
ATOM 692 C CA . VAL A 1 86 ? -15.408 3.042 15.342 1.00 84.31 86 VAL A CA 1
ATOM 693 C C . VAL A 1 86 ? -16.264 2.036 14.576 1.00 84.31 86 VAL A C 1
ATOM 695 O O . VAL A 1 86 ? -16.136 0.840 14.824 1.00 84.31 86 VAL A O 1
ATOM 698 N N . GLU A 1 87 ? -17.032 2.495 13.586 1.00 86.50 87 GLU A N 1
ATOM 699 C CA . GLU A 1 87 ? -17.829 1.630 12.703 1.00 86.50 87 GLU A CA 1
ATOM 700 C C . GLU A 1 87 ? -16.957 0.566 12.017 1.00 86.50 87 GLU A C 1
ATOM 702 O O . GLU A 1 87 ? -17.337 -0.600 11.917 1.00 86.50 87 GLU A O 1
ATOM 707 N N . HIS A 1 88 ? -15.747 0.937 11.595 1.00 82.31 88 HIS A N 1
ATOM 708 C CA . HIS A 1 88 ? -14.798 0.013 10.985 1.00 82.31 88 HIS A CA 1
ATOM 709 C C . HIS A 1 88 ? -14.288 -1.052 11.975 1.00 82.31 88 HIS A C 1
ATOM 711 O O . HIS A 1 88 ? -14.222 -2.231 11.627 1.00 82.31 88 HIS A O 1
ATOM 717 N N . PHE A 1 89 ? -13.969 -0.680 13.221 1.00 83.38 89 PHE A N 1
ATOM 718 C CA . PHE A 1 89 ? -13.613 -1.651 14.264 1.00 83.38 89 PHE A CA 1
ATOM 719 C C . PHE A 1 89 ? -14.770 -2.600 14.591 1.00 83.38 89 PHE A C 1
ATOM 721 O O . PHE A 1 89 ? -14.556 -3.806 14.719 1.00 83.38 89 PHE A O 1
ATOM 728 N N . GLU A 1 90 ? -15.986 -2.073 14.723 1.00 86.06 90 GLU A N 1
ATOM 729 C CA . GLU A 1 90 ? -17.186 -2.872 14.988 1.00 86.06 90 GLU A CA 1
ATOM 730 C C . GLU A 1 90 ? -17.466 -3.856 13.852 1.00 86.06 90 GLU A C 1
ATOM 732 O O . GLU A 1 90 ? -17.721 -5.032 14.109 1.00 86.06 90 GLU A O 1
ATOM 737 N N . HIS A 1 91 ? -17.328 -3.412 12.601 1.00 85.50 91 HIS A N 1
ATOM 738 C CA . HIS A 1 91 ? -17.475 -4.270 11.431 1.00 85.50 91 HIS A CA 1
ATOM 739 C C . HIS A 1 91 ? -16.515 -5.466 11.466 1.00 85.50 91 HIS A C 1
ATOM 741 O O . HIS A 1 91 ? -16.950 -6.606 11.302 1.00 85.50 91 HIS A O 1
ATOM 747 N N . PHE A 1 92 ? -15.228 -5.235 11.743 1.00 81.12 92 PHE A N 1
ATOM 748 C CA . PHE A 1 92 ? -14.247 -6.321 11.814 1.00 81.12 92 PHE A CA 1
ATOM 749 C C . PHE A 1 92 ? -14.446 -7.227 13.033 1.00 81.12 92 PHE A C 1
ATOM 751 O O . PHE A 1 92 ? -14.275 -8.439 12.913 1.00 81.12 92 PHE A O 1
ATOM 758 N N . LYS A 1 93 ? -14.899 -6.694 14.177 1.00 83.00 93 LYS A N 1
ATOM 759 C CA . LYS A 1 93 ? -15.311 -7.536 15.315 1.00 83.00 93 LYS A CA 1
ATOM 760 C C . LYS A 1 93 ? -16.449 -8.482 14.941 1.00 83.00 93 LYS A C 1
ATOM 762 O O . LYS A 1 93 ? -16.405 -9.655 15.295 1.00 83.00 93 LYS A O 1
ATOM 767 N N . LEU A 1 94 ? -17.449 -7.997 14.202 1.00 87.50 94 LEU A N 1
ATOM 768 C CA . LEU A 1 94 ? -18.555 -8.833 13.718 1.00 87.50 94 LEU A CA 1
ATOM 769 C C . LEU A 1 94 ? -18.097 -9.892 12.702 1.00 87.50 94 LEU A C 1
ATOM 771 O O . LEU A 1 94 ? -18.727 -10.941 12.599 1.00 87.50 94 LEU A O 1
ATOM 775 N N . GLN A 1 95 ? -16.999 -9.648 11.980 1.00 83.44 95 GLN A N 1
ATOM 776 C CA . GLN A 1 95 ? -16.372 -10.617 11.073 1.00 83.44 95 GLN A CA 1
ATOM 777 C C . GLN A 1 95 ? -15.494 -11.661 11.784 1.00 83.44 95 GLN A C 1
ATOM 779 O O . GLN A 1 95 ? -14.972 -12.551 11.116 1.00 83.44 95 GLN A O 1
ATOM 784 N N . GLY A 1 96 ? -15.358 -11.579 13.111 1.00 80.69 96 GLY A N 1
ATOM 785 C CA . GLY A 1 96 ? -14.583 -12.526 13.915 1.00 80.69 96 GLY A CA 1
ATOM 786 C C . GLY A 1 96 ? -13.198 -12.034 14.330 1.00 80.69 96 GLY A C 1
ATOM 787 O O . GLY A 1 96 ? -12.475 -12.800 14.951 1.00 80.69 96 GLY A O 1
ATOM 788 N N . VAL A 1 97 ? -12.839 -10.773 14.049 1.00 77.56 97 VAL A N 1
ATOM 789 C CA . VAL A 1 97 ? -11.537 -10.229 14.457 1.00 77.56 97 VAL A CA 1
ATOM 790 C C . VAL A 1 97 ? -11.478 -10.009 15.963 1.00 77.56 97 VAL A C 1
ATOM 792 O O . VAL A 1 97 ? -12.235 -9.206 16.519 1.00 77.56 97 VAL A O 1
ATOM 795 N N . GLU A 1 98 ? -10.539 -10.686 16.622 1.00 74.94 98 GLU A N 1
ATOM 796 C CA . GLU A 1 98 ? -10.405 -10.655 18.085 1.00 74.94 98 GLU A CA 1
ATOM 797 C C . GLU A 1 98 ? -9.383 -9.620 18.569 1.00 74.94 98 GLU A C 1
ATOM 799 O O . GLU A 1 98 ? -9.540 -9.034 19.644 1.00 74.94 98 GLU A O 1
ATOM 804 N N . HIS A 1 99 ? -8.343 -9.363 17.772 1.00 70.81 99 HIS A N 1
ATOM 805 C CA . HIS A 1 99 ? -7.222 -8.512 18.161 1.00 70.81 99 HIS A CA 1
ATOM 806 C C . HIS A 1 99 ? -7.025 -7.352 17.182 1.00 70.81 99 HIS A C 1
ATOM 808 O O . HIS A 1 99 ? -7.160 -7.476 15.969 1.00 70.81 99 HIS A O 1
ATOM 814 N N . PHE A 1 100 ? -6.676 -6.184 17.721 1.00 72.31 100 PHE A N 1
ATOM 815 C CA . PHE A 1 100 ? -6.448 -4.978 16.931 1.00 72.31 100 PHE A CA 1
ATOM 816 C C . PHE A 1 100 ? -5.106 -4.363 17.309 1.00 72.31 100 PHE A C 1
ATOM 818 O O . PHE A 1 100 ? -4.867 -4.057 18.477 1.00 72.31 100 PHE A O 1
ATOM 825 N N . TYR A 1 101 ? -4.239 -4.152 16.317 1.00 68.81 101 TYR A N 1
ATOM 826 C CA . TYR A 1 101 ? -2.920 -3.558 16.513 1.00 68.81 101 TYR A CA 1
ATOM 827 C C . TYR A 1 101 ? -2.832 -2.237 15.747 1.00 68.81 101 TYR A C 1
ATOM 829 O O . TYR A 1 101 ? -2.832 -2.174 14.522 1.00 68.81 101 TYR A O 1
ATOM 837 N N . VAL A 1 102 ? -2.767 -1.134 16.483 1.00 67.31 102 VAL A N 1
ATOM 838 C CA . VAL A 1 102 ? -2.748 0.208 15.896 1.00 67.31 102 VAL A CA 1
ATOM 839 C C . VAL A 1 102 ? -1.304 0.682 15.758 1.00 67.31 102 VAL A C 1
ATOM 841 O O . VAL A 1 102 ? -0.624 0.874 16.764 1.00 67.31 102 VAL A O 1
ATOM 844 N N . TYR A 1 103 ? -0.835 0.899 14.524 1.00 61.94 103 TYR A N 1
ATOM 845 C CA . TYR A 1 103 ? 0.477 1.494 14.265 1.00 61.94 103 TYR A CA 1
ATOM 846 C C . TYR A 1 103 ? 0.333 2.939 13.767 1.00 61.94 103 TYR A C 1
ATOM 848 O O . TYR A 1 103 ? -0.253 3.223 12.725 1.00 61.94 103 TYR A O 1
ATOM 856 N N . ILE A 1 104 ? 0.889 3.895 14.506 1.00 63.75 104 ILE A N 1
ATOM 857 C CA . ILE A 1 104 ? 0.857 5.309 14.121 1.00 63.75 104 ILE A CA 1
ATOM 858 C C . ILE A 1 104 ? 2.241 5.670 13.583 1.00 63.75 104 ILE A C 1
ATOM 860 O O . ILE A 1 104 ? 3.212 5.674 14.335 1.00 63.75 104 ILE A O 1
ATOM 864 N N . LYS A 1 105 ? 2.338 5.914 12.269 1.00 50.03 105 LYS A N 1
ATOM 865 C CA . LYS A 1 105 ? 3.624 6.078 11.573 1.00 50.03 105 LYS A CA 1
ATOM 866 C C . LYS A 1 105 ? 4.220 7.480 11.732 1.00 50.03 105 LYS A C 1
ATOM 868 O O . LYS A 1 105 ? 5.436 7.595 11.819 1.00 50.03 105 LYS A O 1
ATOM 873 N N . GLU A 1 106 ? 3.402 8.533 11.780 1.00 50.94 106 GLU A N 1
ATOM 874 C CA . GLU A 1 106 ? 3.890 9.917 11.868 1.00 50.94 106 GLU A CA 1
ATOM 875 C C . GLU A 1 106 ? 3.090 10.729 12.893 1.00 50.94 106 GLU A C 1
ATOM 877 O O . GLU A 1 106 ? 1.903 10.984 12.724 1.00 50.94 106 GLU A O 1
ATOM 882 N N . ILE A 1 107 ? 3.763 11.156 13.962 1.00 50.81 107 ILE A N 1
ATOM 883 C CA . ILE A 1 107 ? 3.250 12.106 14.955 1.00 50.81 107 ILE A CA 1
ATOM 884 C C . ILE A 1 107 ? 4.218 13.285 14.950 1.00 50.81 107 ILE A C 1
ATOM 886 O O . ILE A 1 107 ? 5.389 13.097 15.285 1.00 50.81 107 ILE A O 1
ATOM 890 N N . ASP A 1 108 ? 3.782 14.478 14.542 1.00 42.34 108 ASP A N 1
ATOM 891 C CA . ASP A 1 108 ? 4.643 15.661 14.650 1.00 42.34 108 ASP A CA 1
ATOM 892 C C . ASP A 1 108 ? 4.863 16.041 16.133 1.00 42.34 108 ASP A C 1
ATOM 894 O O . ASP A 1 108 ? 4.073 15.693 17.016 1.00 42.34 108 ASP A O 1
ATOM 898 N N . ALA A 1 109 ? 5.960 16.742 16.431 1.00 44.75 109 ALA A N 1
ATOM 899 C CA . ALA A 1 109 ? 6.330 17.094 17.804 1.00 44.75 109 ALA A CA 1
ATOM 900 C C . ALA A 1 109 ? 5.375 18.107 18.477 1.00 44.75 109 ALA A C 1
ATOM 902 O O . ALA A 1 109 ? 5.343 18.174 19.706 1.00 44.75 109 ALA A O 1
ATOM 903 N N . TYR A 1 110 ? 4.589 18.862 17.703 1.00 44.00 110 TYR A N 1
ATOM 904 C CA . TYR A 1 110 ? 3.577 19.806 18.193 1.00 44.00 110 TYR A CA 1
ATOM 905 C C . TYR A 1 110 ? 2.294 19.079 18.649 1.00 44.00 110 TYR A C 1
ATOM 907 O O . TYR A 1 110 ? 1.555 19.552 19.513 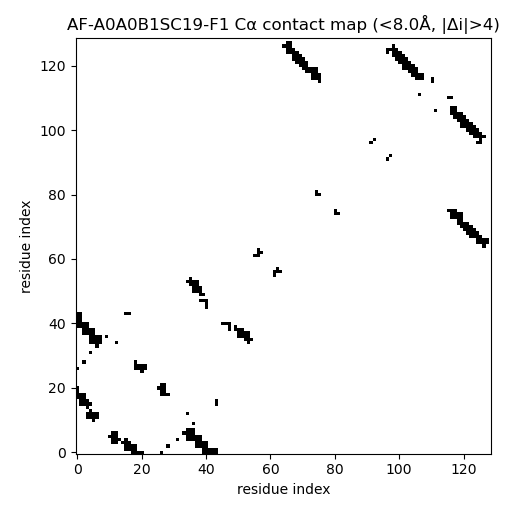1.00 44.00 110 TYR A O 1
ATOM 915 N N . SER A 1 111 ? 2.084 17.865 18.141 1.00 44.25 111 SER A N 1
ATOM 916 C CA . SER A 1 111 ? 0.874 17.053 18.312 1.00 44.25 111 SER A CA 1
ATOM 917 C C . SER A 1 111 ? 0.904 16.118 19.525 1.00 44.25 111 SER A C 1
ATOM 919 O O . SER A 1 111 ? -0.020 15.331 19.733 1.00 44.25 111 SER A O 1
ATOM 921 N N . LYS A 1 112 ? 1.942 16.219 20.370 1.00 46.44 112 LYS A N 1
ATOM 922 C CA . LYS A 1 112 ? 2.000 15.547 21.683 1.00 46.44 112 LYS A CA 1
ATOM 923 C C . LYS A 1 112 ? 1.045 16.148 22.718 1.00 46.44 112 LYS A C 1
ATOM 925 O O . LYS A 1 112 ? 0.755 15.482 23.707 1.00 46.44 112 LYS A O 1
ATOM 930 N N . THR A 1 113 ? 0.564 17.373 22.505 1.00 42.44 113 THR A N 1
ATOM 931 C CA . THR A 1 113 ? -0.193 18.119 23.526 1.00 42.44 113 THR A CA 1
ATOM 932 C C . THR A 1 113 ? -1.639 18.394 23.123 1.00 42.44 113 THR A C 1
ATOM 934 O O . THR A 1 113 ? -2.500 18.505 23.989 1.00 42.44 113 THR A O 1
ATOM 937 N N . VAL A 1 114 ? -1.933 18.470 21.823 1.00 40.12 114 VAL A N 1
ATOM 938 C CA . VAL A 1 114 ? -3.288 18.651 21.295 1.00 40.12 114 VAL A CA 1
ATOM 939 C C . VAL A 1 114 ? -3.428 17.808 20.031 1.00 40.12 114 VAL A C 1
ATOM 941 O O . VAL A 1 114 ? -2.628 17.898 19.106 1.00 40.12 114 VAL A O 1
ATOM 944 N N . SER A 1 115 ? -4.456 16.969 20.041 1.00 36.34 115 SER A N 1
ATOM 945 C CA . SER A 1 115 ? -4.919 16.053 19.001 1.00 36.34 115 SER A CA 1
ATOM 946 C C . SER A 1 115 ? -4.858 16.613 17.570 1.00 36.34 115 SER A C 1
ATOM 948 O O . SER A 1 115 ? -5.830 17.192 17.086 1.00 36.34 115 SER A O 1
ATOM 950 N N . ASN A 1 116 ? -3.752 16.389 16.863 1.00 37.00 116 ASN A N 1
ATOM 951 C CA . ASN A 1 116 ? -3.681 16.580 15.414 1.00 37.00 116 ASN A CA 1
ATOM 952 C C . ASN A 1 116 ? -2.676 15.590 14.816 1.00 37.00 116 ASN A C 1
ATOM 954 O O . ASN A 1 116 ? -1.492 15.856 14.712 1.00 37.00 116 ASN A O 1
ATOM 958 N N . LEU A 1 117 ? -3.135 14.380 14.495 1.00 49.41 117 LEU A N 1
ATOM 959 C CA . LEU A 1 117 ? -2.254 13.264 14.147 1.00 49.41 117 LEU A CA 1
ATOM 960 C C . LEU A 1 117 ? -2.258 12.949 12.648 1.00 49.41 117 LEU A C 1
ATOM 962 O O . LEU A 1 117 ? -3.298 12.669 12.046 1.00 49.41 117 LEU A O 1
ATOM 966 N N . SER A 1 118 ? -1.056 12.975 12.075 1.00 41.28 118 SER A N 1
ATOM 967 C CA . SER A 1 118 ? -0.707 12.619 10.701 1.00 41.28 118 SER A CA 1
ATOM 968 C C . SER A 1 118 ? -0.831 11.103 10.479 1.00 41.28 118 SER A C 1
ATOM 970 O O . SER A 1 118 ? -0.531 10.310 11.362 1.00 41.28 118 SER A O 1
ATOM 972 N N . ARG A 1 119 ? -1.328 10.702 9.298 1.00 41.94 119 ARG A N 1
ATOM 973 C CA . ARG A 1 119 ? -1.422 9.324 8.749 1.00 41.94 119 ARG A CA 1
ATOM 974 C C . ARG A 1 119 ? -1.327 8.170 9.769 1.00 41.94 119 ARG A C 1
ATOM 976 O O . ARG A 1 119 ? -0.248 7.677 10.097 1.00 41.94 119 ARG A O 1
ATOM 983 N N . ILE A 1 120 ? -2.487 7.663 10.177 1.00 45.84 120 ILE A N 1
ATOM 984 C CA . ILE A 1 120 ? -2.591 6.467 11.014 1.00 45.84 120 ILE A CA 1
ATOM 985 C C . ILE A 1 120 ? -2.646 5.222 10.113 1.00 45.84 120 ILE A C 1
ATOM 987 O O . ILE A 1 120 ? -3.527 5.094 9.267 1.00 45.84 120 ILE A O 1
ATOM 991 N N . LEU A 1 121 ? -1.705 4.295 10.305 1.00 43.62 121 LEU A N 1
ATOM 992 C CA . LEU A 1 121 ? -1.663 2.999 9.629 1.00 43.62 121 LEU A CA 1
ATOM 993 C C . LEU A 1 121 ? -2.287 1.937 10.550 1.00 43.62 121 LEU A C 1
ATOM 995 O O . LEU A 1 121 ? -1.604 1.307 11.355 1.00 43.62 121 LEU A O 1
ATOM 999 N N . LEU A 1 122 ? -3.600 1.731 10.463 1.00 48.03 122 LEU A N 1
ATOM 1000 C CA . LEU A 1 122 ? -4.263 0.706 11.277 1.00 48.03 122 LEU A CA 1
ATOM 1001 C C . LEU A 1 122 ? -4.090 -0.695 10.701 1.00 48.03 122 LEU A C 1
ATOM 1003 O O . LEU A 1 122 ? -4.895 -1.151 9.897 1.00 48.03 122 LEU A O 1
ATOM 1007 N N . ILE A 1 123 ? -3.068 -1.410 11.163 1.00 49.19 123 ILE A N 1
ATOM 1008 C CA . ILE A 1 123 ? -2.867 -2.815 10.815 1.00 49.19 123 ILE A CA 1
ATOM 1009 C C . ILE A 1 123 ? -3.845 -3.676 11.639 1.00 49.19 123 ILE A C 1
ATOM 1011 O O . ILE A 1 123 ? -3.538 -4.129 12.735 1.00 49.19 123 ILE A O 1
ATOM 1015 N N . PHE A 1 124 ? -5.043 -3.921 11.108 1.00 46.84 124 PHE A N 1
ATOM 1016 C CA . PHE A 1 124 ? -5.954 -4.950 11.629 1.00 46.84 124 PHE A CA 1
ATOM 1017 C C . PHE A 1 124 ? -5.271 -6.296 11.537 1.00 46.84 124 PHE A C 1
ATOM 1019 O O . PHE A 1 124 ? -4.970 -6.727 10.436 1.00 46.84 124 PHE A O 1
ATOM 1026 N N . VAL A 1 125 ? -5.008 -6.926 12.668 1.00 46.84 125 VAL A N 1
ATOM 1027 C CA . VAL A 1 125 ? -4.222 -8.145 12.752 1.00 46.84 125 VAL A CA 1
ATOM 1028 C C . VAL A 1 125 ? -5.118 -9.185 13.393 1.00 46.84 125 VAL A C 1
ATOM 1030 O O . VAL A 1 125 ? -5.313 -9.172 14.602 1.00 46.84 125 VAL A O 1
ATOM 1033 N N . ASP A 1 126 ? -5.649 -10.082 12.571 1.00 39.75 126 ASP A N 1
ATOM 1034 C CA . ASP A 1 126 ? -6.258 -11.297 13.085 1.00 39.75 126 ASP A CA 1
ATOM 1035 C C . ASP A 1 126 ? -5.243 -12.434 13.018 1.00 39.75 126 ASP A C 1
ATOM 1037 O O . ASP A 1 126 ? -4.595 -12.667 11.986 1.00 39.75 126 ASP A O 1
ATOM 1041 N N . ALA A 1 127 ? -5.069 -13.082 14.164 1.00 35.97 127 ALA A N 1
ATOM 1042 C CA . ALA A 1 127 ? -4.208 -14.228 14.375 1.00 35.97 127 ALA A CA 1
ATOM 1043 C C . ALA A 1 127 ? -5.104 -15.461 14.493 1.00 35.97 127 ALA A C 1
ATOM 1045 O O . ALA A 1 127 ? -5.451 -15.875 15.594 1.00 35.97 127 ALA A O 1
ATOM 1046 N N . TYR A 1 128 ? -5.481 -16.052 13.361 1.00 36.56 128 TYR A N 1
ATOM 1047 C CA . TYR A 1 128 ? -5.976 -17.423 13.377 1.00 36.56 128 TYR A CA 1
ATOM 1048 C C . TYR A 1 128 ? -4.798 -18.369 13.143 1.00 36.56 128 TYR A C 1
ATOM 1050 O O . TYR A 1 128 ? -4.367 -18.531 12.006 1.00 36.56 128 TYR A O 1
ATOM 1058 N N . GLY A 1 129 ? -4.315 -18.944 14.255 1.00 39.75 129 GLY A N 1
ATOM 1059 C CA . GLY A 1 129 ? -3.618 -20.239 14.353 1.00 39.75 129 GLY A CA 1
ATOM 1060 C C . GLY A 1 129 ? -2.328 -20.408 13.570 1.00 39.75 129 GLY A C 1
ATOM 1061 O O . GLY A 1 129 ? -2.417 -20.898 12.426 1.00 39.75 129 GLY A O 1
#

Foldseek 3Di:
DWKWFAAPVRDTDDFTHDWDQPPPPDTDDDDDPRRQKMADDPDRPDDGDDIGGDDDCPDDPSVDQFDFFAFDDDQDDPDPSVVVVVVVVVVVVVVVQDDWDWDQDDDDPVCPVPDDGDGTGTTRGGRDD

pLDDT: mean 74.33, std 17.8, range [35.97, 95.56]

Solvent-accessible surface area (backbone atoms only — not comparable to full-atom values): 7925 Å² total; per-residue (Å²): 73,18,41,37,39,19,29,89,84,74,42,73,58,76,76,58,39,82,40,58,70,64,65,91,94,36,72,63,69,80,90,59,89,77,41,42,27,35,33,75,30,71,48,77,85,53,79,87,85,62,79,44,76,59,71,77,50,86,56,72,96,48,41,64,82,38,82,47,68,46,78,50,74,55,65,65,73,97,63,70,43,69,57,56,49,51,54,51,53,52,52,42,43,75,73,66,43,84,50,79,45,81,44,74,79,43,71,55,86,78,37,80,82,51,95,57,58,49,50,40,38,42,32,43,32,33,71,83,130

Sequence (129 aa):
MFCRYIDEKHKEIGPPVPSVMFPEAIIYCCSRKNATFMSVTKGPDDPIVEIAKVLDRRRGDLVPRYFLSHCLAPIYGNERKWLMLVEHFEHFKLQGVEHFYVYIKEIDAYSKTVSNLSRILLIFVDAYG

Nearest PDB structures (foldseek):
  3bn7-assembly1_A-2  TM=4.258E-01  e=7.396E+00  Caulobacter vibrioides CB15

Secondary structure (DSSP, 8-state):
-EEEEE-TTS-B-SSPEE--B-STT-B-----TT--EEEEESSSSS-----EE----SSGGGS-SSS----PPP--SSS-HHHHHHHHHHHHHHTT---EEE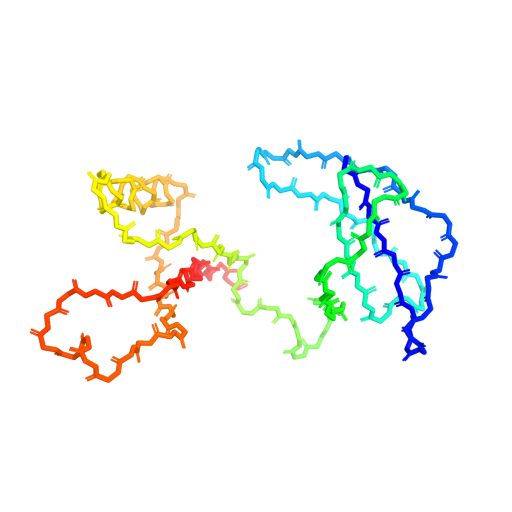EE----GGGGTS-----EEEEE-----

Organism: Oesophagostomum dentatum (NCBI:txid61180)